Protein AF-G2FNP0-F1 (afdb_monomer_lite)

pLDDT: mean 71.98, std 14.43, range [45.41, 90.69]

Structure (mmCIF, N/CA/C/O backbone):
data_AF-G2FNP0-F1
#
_entry.id   AF-G2FNP0-F1
#
loop_
_atom_site.group_PDB
_atom_site.id
_atom_site.type_symbol
_atom_site.label_atom_id
_atom_site.label_alt_id
_atom_site.label_comp_id
_atom_site.label_asym_id
_atom_site.label_entity_id
_atom_site.label_seq_id
_atom_site.pdbx_PDB_ins_code
_atom_site.Cartn_x
_atom_site.Cartn_y
_atom_site.Cartn_z
_atom_site.occupancy
_atom_site.B_iso_or_equiv
_atom_site.auth_seq_id
_atom_site.auth_comp_id
_atom_site.auth_asym_id
_atom_site.auth_atom_id
_atom_site.p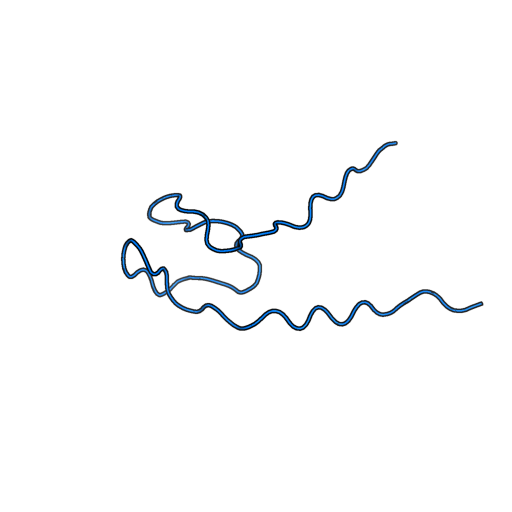dbx_PDB_model_num
ATOM 1 N N . MET A 1 1 ? 16.244 28.669 8.353 1.00 46.44 1 MET A N 1
ATOM 2 C CA . MET A 1 1 ? 15.191 28.522 7.325 1.00 46.44 1 MET A CA 1
ATOM 3 C C . MET A 1 1 ? 14.717 27.075 7.356 1.00 46.44 1 MET A C 1
ATOM 5 O O . MET A 1 1 ? 15.545 26.191 7.187 1.00 46.44 1 MET A O 1
ATOM 9 N N . GLY A 1 2 ? 13.459 26.827 7.730 1.00 45.41 2 GLY A N 1
ATOM 10 C CA . GLY A 1 2 ? 12.924 25.481 7.973 1.00 45.41 2 GLY A CA 1
ATOM 11 C C . GLY A 1 2 ? 12.317 24.847 6.719 1.00 45.41 2 GLY A C 1
ATOM 12 O O . GLY A 1 2 ? 11.603 25.524 5.988 1.00 45.41 2 GLY A O 1
ATOM 13 N N . ALA A 1 3 ? 12.568 23.552 6.501 1.00 54.94 3 ALA A N 1
ATOM 14 C CA . ALA A 1 3 ? 11.937 22.747 5.456 1.00 54.94 3 ALA A CA 1
ATOM 15 C C . ALA A 1 3 ? 11.162 21.579 6.095 1.00 54.94 3 ALA A C 1
ATOM 17 O O . ALA A 1 3 ? 11.718 20.568 6.513 1.00 54.94 3 ALA A O 1
ATOM 18 N N . GLN A 1 4 ? 9.873 21.851 6.280 1.00 47.41 4 GLN A N 1
ATOM 19 C CA . GLN A 1 4 ? 8.689 20.986 6.332 1.00 47.41 4 GLN A CA 1
ATOM 20 C C . GLN A 1 4 ? 8.912 19.467 6.508 1.00 47.41 4 GLN A C 1
ATOM 22 O O . GLN A 1 4 ? 9.276 18.748 5.584 1.00 47.41 4 GLN A O 1
ATOM 27 N N . LYS A 1 5 ? 8.579 18.975 7.711 1.00 50.56 5 LYS A N 1
ATOM 28 C CA . LYS A 1 5 ? 8.283 17.564 7.993 1.00 50.56 5 LYS A CA 1
ATOM 29 C C . LYS A 1 5 ? 6.819 17.299 7.640 1.00 50.56 5 LYS A C 1
ATOM 31 O O . LYS A 1 5 ? 5.936 17.606 8.440 1.00 50.56 5 LYS A O 1
ATOM 36 N N . GLU A 1 6 ? 6.551 16.722 6.477 1.00 54.31 6 GLU A N 1
ATOM 37 C CA . GLU A 1 6 ? 5.216 16.211 6.159 1.00 54.31 6 GLU A CA 1
ATOM 38 C C . GLU A 1 6 ? 4.993 14.883 6.887 1.00 54.31 6 GLU A C 1
ATOM 40 O O . GLU A 1 6 ? 5.452 13.811 6.495 1.00 54.31 6 GLU A O 1
ATOM 45 N N . LYS A 1 7 ? 4.304 14.979 8.024 1.00 45.59 7 LYS A N 1
ATOM 46 C CA . LYS A 1 7 ? 3.818 13.847 8.806 1.00 45.59 7 LYS A CA 1
ATOM 47 C C . LYS A 1 7 ? 2.627 13.238 8.061 1.00 45.59 7 LYS A C 1
ATOM 49 O O . LYS A 1 7 ? 1.477 13.578 8.331 1.00 45.59 7 LYS A O 1
ATOM 54 N N . VAL A 1 8 ? 2.902 12.360 7.098 1.00 49.47 8 VAL A N 1
ATOM 55 C CA . VAL A 1 8 ? 1.872 11.576 6.408 1.00 49.47 8 VAL A CA 1
ATOM 56 C C . VAL A 1 8 ? 1.307 10.559 7.402 1.00 49.47 8 VAL A C 1
ATOM 58 O O . VAL A 1 8 ? 1.807 9.451 7.557 1.00 49.47 8 VAL A O 1
ATOM 61 N N . THR A 1 9 ? 0.258 10.962 8.114 1.00 47.34 9 THR A N 1
ATOM 62 C CA . THR A 1 9 ? -0.579 10.079 8.932 1.00 47.34 9 THR A CA 1
ATOM 63 C C . THR A 1 9 ? -1.433 9.209 7.998 1.00 47.34 9 THR A C 1
ATOM 65 O O . THR A 1 9 ? -2.601 9.484 7.725 1.00 47.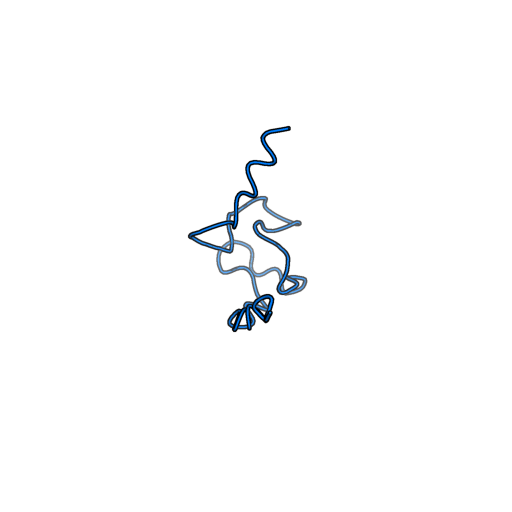34 9 THR A O 1
ATOM 68 N N . SER A 1 10 ? -0.811 8.199 7.382 1.00 49.94 10 SER A N 1
ATOM 69 C CA . SER A 1 10 ? -1.512 7.241 6.523 1.00 49.94 10 SER A CA 1
ATOM 70 C C . SER A 1 10 ? -2.149 6.173 7.397 1.00 49.94 10 SER A C 1
ATOM 72 O O . SER A 1 10 ? -1.467 5.286 7.894 1.00 49.94 10 SER A O 1
ATOM 74 N N . GLN A 1 11 ? -3.467 6.265 7.559 1.00 55.06 11 GLN A N 1
ATOM 75 C CA . GLN A 1 11 ? -4.286 5.201 8.129 1.00 55.06 11 GLN A CA 1
ATOM 76 C C . GLN A 1 11 ? -3.932 3.862 7.461 1.00 55.06 11 GLN A C 1
ATOM 78 O O . GLN A 1 11 ? -3.988 3.702 6.240 1.00 55.06 11 GLN A O 1
ATOM 83 N N . GLU A 1 12 ? -3.518 2.933 8.304 1.00 60.22 12 GLU A N 1
ATOM 84 C CA . GLU A 1 12 ? -2.968 1.614 8.022 1.00 60.22 12 GLU A CA 1
ATOM 85 C C . GLU A 1 12 ? -4.040 0.682 7.435 1.00 60.22 12 GLU A C 1
ATOM 87 O O . GLU A 1 12 ? -4.716 -0.078 8.123 1.00 60.22 12 GLU A O 1
ATOM 92 N N . VAL A 1 13 ? -4.228 0.750 6.114 1.00 63.59 13 VAL A N 1
ATOM 93 C CA . VAL A 1 13 ? -5.067 -0.209 5.384 1.00 63.59 13 VAL A CA 1
ATOM 94 C C . VAL A 1 13 ? -4.272 -1.499 5.195 1.00 63.59 13 VAL A C 1
ATOM 96 O O . VAL A 1 13 ? -3.578 -1.668 4.199 1.00 63.59 13 VAL A O 1
ATOM 99 N N . THR A 1 14 ? -4.383 -2.422 6.147 1.00 72.06 14 THR A N 1
ATOM 100 C CA . THR A 1 14 ? -3.707 -3.732 6.110 1.00 72.06 14 THR A CA 1
ATOM 101 C C . THR A 1 14 ? -4.436 -4.770 5.254 1.00 72.06 14 THR A C 1
ATOM 103 O O . THR A 1 14 ? -3.907 -5.847 5.017 1.00 72.06 14 THR A O 1
ATOM 106 N N . LYS A 1 15 ? -5.642 -4.480 4.742 1.00 84.19 15 LYS A N 1
ATOM 107 C CA . LYS A 1 15 ? -6.437 -5.443 3.961 1.00 84.19 15 LYS A CA 1
ATOM 108 C C . LYS A 1 15 ? -7.166 -4.810 2.781 1.00 84.19 15 LYS A C 1
ATOM 110 O O . LYS A 1 15 ? -7.842 -3.790 2.905 1.00 84.19 15 LYS A O 1
ATOM 115 N N . CYS A 1 16 ? -7.090 -5.464 1.626 1.00 87.94 16 CYS A N 1
ATOM 116 C CA . CYS A 1 16 ? -7.864 -5.112 0.446 1.00 87.94 16 CYS A CA 1
ATOM 117 C C . CYS A 1 16 ? -9.343 -5.453 0.660 1.00 87.94 16 CYS A C 1
ATOM 119 O O . CYS A 1 16 ? -9.696 -6.611 0.879 1.00 87.94 16 CYS A O 1
ATOM 121 N N . ARG A 1 17 ? -10.219 -4.454 0.520 1.00 85.25 17 ARG A N 1
ATOM 122 C CA . ARG A 1 17 ? -11.678 -4.626 0.639 1.00 85.25 17 ARG A CA 1
ATOM 123 C C . ARG A 1 17 ? -12.321 -5.370 -0.537 1.00 85.25 17 ARG A C 1
ATOM 125 O O . ARG A 1 17 ? -13.467 -5.772 -0.423 1.00 85.25 17 ARG A O 1
ATOM 132 N N . VAL A 1 18 ? -11.599 -5.544 -1.647 1.00 88.75 18 VAL A N 1
ATOM 133 C CA . VAL A 1 18 ? -12.129 -6.169 -2.872 1.00 88.75 18 VAL A CA 1
ATOM 134 C C . VAL A 1 18 ? -11.807 -7.658 -2.933 1.00 88.75 18 VAL A C 1
ATOM 136 O O . VAL A 1 18 ? -12.705 -8.472 -3.083 1.00 88.75 18 VAL A O 1
ATOM 139 N N .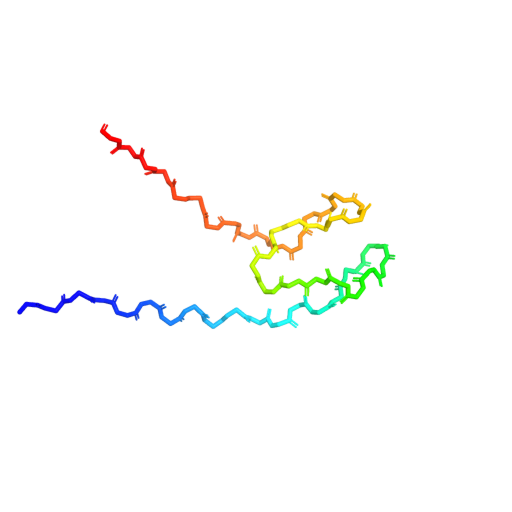 CYS A 1 19 ? -10.534 -8.032 -2.796 1.00 89.56 19 CYS A N 1
ATOM 140 C CA . CYS A 1 19 ? -10.103 -9.432 -2.907 1.00 89.56 19 CYS A CA 1
ATOM 141 C C . CYS A 1 19 ? -9.727 -10.074 -1.565 1.00 89.56 19 CYS A C 1
ATOM 143 O O . CYS A 1 19 ? -9.299 -11.226 -1.531 1.00 89.56 19 CYS A O 1
ATOM 145 N N . GLY A 1 20 ? -9.806 -9.316 -0.468 1.00 87.38 20 GLY A N 1
ATOM 146 C CA . GLY A 1 20 ? -9.452 -9.790 0.867 1.00 87.38 20 GLY A CA 1
ATOM 147 C C . GLY A 1 20 ? -7.951 -9.922 1.135 1.00 87.38 20 GLY A C 1
ATOM 148 O O . GLY A 1 20 ? -7.590 -10.406 2.199 1.00 87.38 20 GLY A O 1
ATOM 149 N N . ASN A 1 21 ? -7.072 -9.501 0.216 1.00 88.06 21 ASN A N 1
ATOM 150 C CA . ASN A 1 21 ? -5.622 -9.606 0.398 1.00 88.06 21 ASN A CA 1
ATOM 151 C C . ASN A 1 21 ? -5.132 -8.787 1.601 1.00 88.06 21 ASN A C 1
ATOM 153 O O . ASN A 1 21 ? -5.293 -7.572 1.607 1.00 88.06 21 ASN A O 1
ATOM 157 N N . GLU A 1 22 ? -4.485 -9.437 2.561 1.00 85.44 22 GLU A N 1
ATOM 158 C CA . GLU A 1 22 ? -3.914 -8.840 3.782 1.00 85.44 22 GLU A CA 1
ATOM 159 C C . GLU A 1 22 ? -2.452 -8.377 3.639 1.00 85.44 22 GLU A C 1
ATOM 161 O O . GLU A 1 22 ? -1.873 -7.769 4.529 1.00 85.44 22 GLU A O 1
ATOM 166 N N . ASN A 1 23 ? -1.836 -8.625 2.483 1.00 80.75 23 ASN A N 1
ATOM 167 C CA . ASN A 1 23 ? -0.467 -8.201 2.190 1.00 80.75 23 ASN A CA 1
ATOM 168 C C . ASN A 1 23 ? -0.441 -6.785 1.592 1.00 80.75 23 ASN A C 1
ATOM 170 O O . ASN A 1 23 ? 0.135 -6.556 0.525 1.00 80.75 23 ASN A O 1
ATOM 174 N N . ILE A 1 24 ? -1.136 -5.842 2.232 1.00 82.56 24 ILE A N 1
ATOM 175 C CA . ILE A 1 24 ? -1.144 -4.434 1.829 1.00 82.56 24 ILE A CA 1
ATOM 176 C C . ILE A 1 24 ? -0.246 -3.642 2.768 1.00 82.56 24 ILE A C 1
ATOM 178 O O . ILE A 1 24 ? -0.486 -3.577 3.969 1.00 82.56 24 ILE A O 1
ATOM 182 N N . LYS A 1 25 ? 0.784 -3.018 2.195 1.00 76.38 25 LYS A N 1
ATOM 183 C CA . LYS A 1 25 ? 1.655 -2.086 2.911 1.00 76.38 25 LYS A CA 1
ATOM 184 C C . LYS A 1 25 ? 1.108 -0.669 2.806 1.00 76.38 25 LYS A C 1
ATOM 186 O O . LYS A 1 25 ? 0.478 -0.314 1.811 1.00 76.38 25 LYS A O 1
ATOM 191 N N . GLU A 1 26 ? 1.440 0.165 3.784 1.00 73.12 26 GLU A N 1
ATOM 192 C CA . GLU A 1 26 ? 1.028 1.573 3.842 1.00 73.12 26 GLU A CA 1
ATOM 193 C C . GLU A 1 26 ? 1.382 2.368 2.574 1.00 73.12 26 GLU A C 1
ATOM 195 O O . GLU A 1 26 ? 0.664 3.291 2.216 1.00 73.12 26 GLU A O 1
ATOM 200 N N . ASN A 1 27 ? 2.443 1.997 1.854 1.00 72.38 27 ASN A N 1
ATOM 201 C CA . ASN A 1 27 ? 2.909 2.693 0.651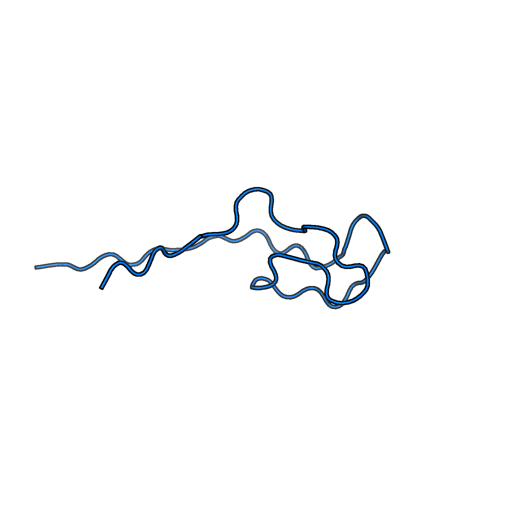 1.00 72.38 27 ASN A CA 1
ATOM 202 C C . ASN A 1 27 ? 2.267 2.181 -0.649 1.00 72.38 27 ASN A C 1
ATOM 204 O O . ASN A 1 27 ? 2.537 2.708 -1.726 1.00 72.38 27 ASN A O 1
ATOM 208 N N . HIS A 1 28 ? 1.412 1.159 -0.581 1.00 77.06 28 HIS A N 1
ATOM 209 C CA . HIS A 1 28 ? 0.744 0.635 -1.766 1.00 77.06 28 HIS A CA 1
ATOM 210 C C . HIS A 1 28 ? -0.487 1.478 -2.115 1.00 77.06 28 HIS A C 1
ATOM 212 O O . HIS A 1 28 ? -1.456 1.554 -1.361 1.00 77.06 28 HIS A O 1
ATOM 218 N N . ASN A 1 29 ? -0.468 2.084 -3.303 1.00 81.94 29 ASN A N 1
ATOM 219 C CA . ASN A 1 29 ? -1.628 2.784 -3.861 1.00 81.94 29 ASN A CA 1
ATOM 220 C C . ASN A 1 29 ? -2.671 1.806 -4.434 1.00 81.94 29 ASN A C 1
ATOM 222 O O . ASN A 1 29 ? -3.861 2.121 -4.486 1.00 81.94 29 ASN A O 1
ATOM 226 N N . PHE A 1 30 ? -2.232 0.609 -4.830 1.00 86.94 30 PHE A N 1
ATOM 227 C CA . PHE A 1 30 ? -3.031 -0.433 -5.470 1.00 86.94 30 PHE A CA 1
ATOM 228 C C . PHE A 1 30 ? -2.765 -1.804 -4.842 1.00 86.94 30 PHE A C 1
ATOM 230 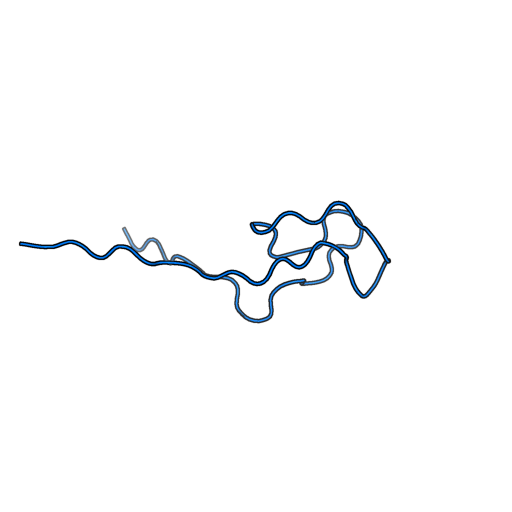O O . PHE A 1 30 ? -1.714 -2.057 -4.251 1.00 86.94 30 PHE A O 1
ATOM 237 N N . CYS A 1 31 ? -3.728 -2.710 -4.968 1.00 88.31 31 CYS A N 1
ATOM 238 C CA . CYS A 1 31 ? -3.573 -4.085 -4.529 1.00 88.31 31 CYS A CA 1
ATOM 239 C C . CYS A 1 31 ? -2.640 -4.834 -5.478 1.00 88.31 31 CYS A C 1
ATOM 241 O O . CYS A 1 31 ? -2.944 -4.983 -6.655 1.00 88.31 31 CYS A O 1
ATOM 243 N N . THR A 1 32 ? -1.553 -5.390 -4.953 1.00 85.31 32 THR A N 1
ATOM 244 C CA . THR A 1 32 ? -0.613 -6.218 -5.725 1.00 85.31 32 THR A CA 1
ATOM 245 C C . THR A 1 32 ? -1.207 -7.549 -6.185 1.00 85.31 32 THR A C 1
ATOM 247 O O . THR A 1 32 ? -0.644 -8.188 -7.064 1.00 85.31 32 THR A O 1
ATOM 250 N N . LYS A 1 33 ? -2.343 -7.971 -5.611 1.00 88.44 33 LYS A N 1
ATOM 251 C CA . LYS A 1 33 ? -3.028 -9.220 -5.973 1.00 88.44 33 LYS A CA 1
ATOM 252 C C . LYS A 1 33 ? -4.114 -9.029 -7.033 1.00 88.44 33 LYS A C 1
ATOM 254 O O . LYS A 1 33 ? -4.215 -9.843 -7.938 1.00 88.44 33 LYS A O 1
ATOM 259 N N . CYS A 1 34 ? -4.956 -8.000 -6.901 1.00 90.69 34 CYS A N 1
ATOM 260 C CA . CYS A 1 34 ? -6.109 -7.795 -7.794 1.00 90.69 34 CYS A CA 1
ATOM 261 C C . CYS A 1 34 ? -6.077 -6.490 -8.598 1.00 90.69 34 CYS A C 1
ATOM 263 O O . CYS A 1 34 ? -6.989 -6.246 -9.377 1.00 90.69 34 CYS A O 1
ATOM 265 N N . GLY A 1 35 ? -5.090 -5.619 -8.381 1.00 85.38 35 GLY A N 1
ATOM 266 C CA . GLY A 1 35 ? -4.969 -4.336 -9.080 1.00 85.38 35 GLY A CA 1
ATOM 267 C C . GLY A 1 35 ? -5.914 -3.232 -8.595 1.00 85.38 35 GLY A C 1
ATOM 268 O O . GLY A 1 35 ? -5.774 -2.092 -9.026 1.00 85.38 35 GLY A O 1
ATOM 269 N N . ASN A 1 36 ? -6.848 -3.511 -7.676 1.00 87.56 36 ASN A N 1
ATOM 270 C CA . ASN A 1 36 ? -7.794 -2.493 -7.215 1.00 87.56 36 ASN A CA 1
ATOM 271 C C . ASN A 1 36 ? -7.096 -1.363 -6.448 1.00 87.56 36 ASN A C 1
ATOM 273 O O . ASN A 1 36 ? -6.222 -1.619 -5.616 1.00 87.56 36 ASN A O 1
ATOM 277 N N . GLN A 1 37 ? -7.536 -0.123 -6.659 1.00 84.94 37 GLN A N 1
ATOM 278 C CA . GLN A 1 37 ? -7.036 1.031 -5.914 1.00 84.94 37 GLN A CA 1
ATOM 279 C C . GLN A 1 37 ? -7.382 0.912 -4.425 1.00 84.94 37 GLN A C 1
ATOM 281 O O . GLN A 1 37 ? -8.510 0.598 -4.045 1.00 84.94 37 GLN A O 1
ATOM 286 N N . LEU A 1 38 ? -6.389 1.143 -3.573 1.00 81.31 38 LEU A N 1
ATOM 287 C CA . LEU A 1 38 ? -6.525 1.072 -2.115 1.00 81.31 38 LEU A CA 1
ATOM 288 C C . LEU A 1 38 ? -6.590 2.463 -1.493 1.00 81.31 38 LEU A C 1
ATOM 290 O O . LEU A 1 38 ? -7.234 2.647 -0.462 1.00 81.31 38 LEU A O 1
ATOM 294 N N . LYS A 1 39 ? -5.963 3.447 -2.145 1.00 75.62 39 LYS A N 1
ATOM 295 C CA . LYS A 1 39 ? -5.986 4.854 -1.747 1.00 75.62 39 LYS A CA 1
ATOM 296 C C . LYS A 1 39 ? -6.773 5.674 -2.762 1.00 75.62 39 LYS A C 1
ATOM 298 O O . LYS A 1 39 ? -6.571 5.538 -3.965 1.00 75.62 39 LYS A O 1
ATOM 303 N N . LYS A 1 40 ? -7.659 6.541 -2.261 1.00 68.75 40 LYS A N 1
ATOM 304 C CA . LYS A 1 40 ? -8.513 7.416 -3.083 1.00 68.75 40 LYS A CA 1
ATOM 305 C C . LYS A 1 40 ? -7.739 8.595 -3.698 1.00 68.75 40 LYS A C 1
ATOM 307 O O . LYS A 1 40 ? -8.086 9.032 -4.784 1.00 68.75 40 LYS A O 1
ATOM 312 N N . ASN A 1 41 ? -6.662 9.038 -3.043 1.00 66.31 41 ASN A N 1
ATOM 313 C CA . ASN A 1 41 ? -5.756 10.083 -3.526 1.00 66.31 41 ASN A CA 1
ATOM 314 C C . ASN A 1 41 ? -4.308 9.569 -3.494 1.00 66.31 41 ASN A C 1
ATOM 316 O O . ASN A 1 41 ? -3.662 9.663 -2.447 1.00 66.31 41 ASN A O 1
ATOM 320 N N . PRO A 1 42 ? -3.786 8.992 -4.590 1.00 64.88 42 PRO A N 1
ATOM 321 C CA . PRO A 1 42 ? -2.352 8.765 -4.701 1.00 64.88 42 PRO A CA 1
ATOM 322 C C . PRO A 1 42 ? -1.636 10.123 -4.744 1.00 64.88 42 PRO A C 1
ATOM 324 O O . PRO A 1 42 ? -2.060 11.027 -5.463 1.00 64.88 42 PRO A O 1
ATOM 327 N N . ILE A 1 43 ? -0.560 10.275 -3.968 1.00 67.69 43 ILE A N 1
ATOM 328 C CA . ILE A 1 43 ? 0.337 11.429 -4.095 1.00 67.69 43 ILE A CA 1
ATOM 329 C C . ILE A 1 43 ? 1.061 11.266 -5.435 1.00 67.69 43 ILE A C 1
ATOM 331 O O . ILE A 1 43 ? 1.942 10.416 -5.570 1.00 67.69 43 ILE A O 1
ATOM 335 N N . ILE A 1 44 ? 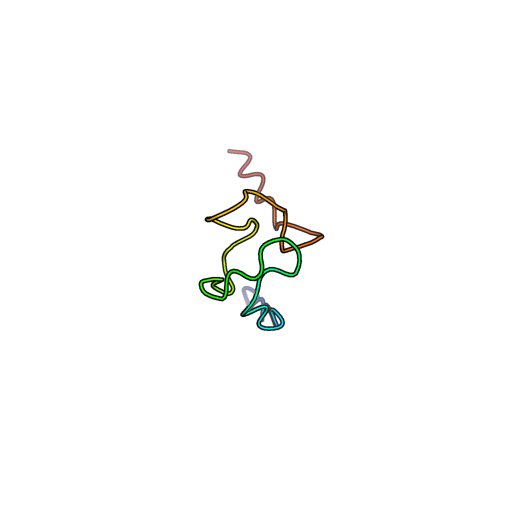0.645 12.033 -6.439 1.00 69.12 44 ILE A N 1
ATOM 336 C CA . ILE A 1 44 ? 1.324 12.110 -7.731 1.00 69.12 44 ILE A CA 1
ATOM 337 C C . ILE A 1 44 ? 2.359 13.221 -7.590 1.00 69.12 44 ILE A C 1
ATOM 339 O O . ILE A 1 44 ? 2.015 14.401 -7.625 1.00 69.12 44 ILE A O 1
ATOM 343 N N . ILE A 1 45 ? 3.617 12.845 -7.370 1.00 74.19 45 ILE A N 1
ATOM 344 C CA . ILE A 1 45 ? 4.724 13.793 -7.473 1.00 74.19 45 ILE A CA 1
ATOM 345 C C . ILE A 1 45 ? 4.993 14.043 -8.960 1.00 74.19 45 ILE A C 1
ATOM 347 O O . ILE A 1 45 ? 5.663 13.258 -9.625 1.00 74.19 45 ILE A O 1
ATOM 351 N N . ASP A 1 46 ? 4.419 15.116 -9.502 1.00 64.00 46 ASP A N 1
ATOM 352 C CA . ASP A 1 46 ? 4.793 15.623 -10.823 1.00 64.00 46 ASP A CA 1
ATOM 353 C C . ASP A 1 46 ? 6.198 16.224 -10.702 1.00 64.00 46 ASP A C 1
ATOM 355 O O . ASP A 1 46 ? 6.379 17.377 -10.309 1.00 64.00 46 ASP A O 1
ATOM 359 N N . PHE A 1 47 ? 7.223 15.399 -10.925 1.00 72.94 47 PHE A N 1
ATOM 360 C CA . PHE A 1 47 ? 8.603 15.870 -10.969 1.00 72.94 47 PHE A CA 1
ATOM 361 C C . PHE A 1 47 ? 8.825 16.570 -12.310 1.00 72.94 47 PHE A C 1
ATOM 363 O O . PHE A 1 47 ? 9.347 15.995 -13.265 1.00 72.94 47 PHE A O 1
ATOM 370 N N . ARG A 1 48 ? 8.355 17.815 -12.392 1.00 74.75 48 ARG A N 1
ATOM 371 C CA . ARG A 1 48 ? 8.607 18.706 -13.519 1.00 74.75 48 ARG A CA 1
ATOM 372 C C . ARG A 1 48 ? 10.039 19.228 -13.403 1.00 74.75 48 ARG A C 1
ATOM 374 O O . ARG A 1 48 ? 10.300 20.143 -12.624 1.00 74.75 48 ARG A O 1
ATOM 381 N N . ALA A 1 49 ? 10.945 18.557 -14.113 1.00 67.00 49 ALA A N 1
ATOM 382 C CA . ALA A 1 49 ? 12.336 18.966 -14.303 1.00 67.00 49 ALA A CA 1
ATOM 383 C C . ALA A 1 49 ? 12.442 20.221 -15.180 1.00 67.00 49 ALA A C 1
ATOM 385 O O . ALA A 1 49 ? 11.591 20.379 -16.090 1.00 67.00 49 ALA A O 1
#

Foldseek 3Di:
DDDDDPPPPQDAPQADPPPGDRNDGSLDQADPVPRHGPDPDDPDPPPPD

Sequence (49 aa):
MGAQKEKVTSQEVTKCRVCGNENIKENHNFCTKCGNQLKKNPIIIDFRA

Secondary structure (DSSP, 8-state):
--------------S-TTT------TT-SB-TTT--B--SS--------

Radius of gyration: 13.86 Å; chains: 1; bounding box: 27×38×23 Å